Protein AF-A0A956U7N1-F1 (afdb_monomer_lite)

Sequence (116 aa):
MWNRDLQPDFLEKLISAACYLPMGFFIGVGYILFNGKGANNRFFRFNFFQSVILQISITVINMLSQSVVGIFMALMKPILAIMSVDVNMIDQAVMMTVNYFVQAITLLLVYGLIWA

Structure (mmCIF, N/CA/C/O backbone):
data_AF-A0A956U7N1-F1
#
_entry.id   AF-A0A956U7N1-F1
#
loop_
_atom_site.group_PDB
_atom_site.id
_atom_site.type_symbol
_atom_site.label_atom_id
_atom_site.label_alt_id
_atom_site.label_comp_id
_atom_site.label_asym_id
_atom_site.label_entity_id
_atom_site.label_seq_id
_atom_site.pdbx_PDB_ins_code
_atom_site.Cartn_x
_atom_site.Cartn_y
_atom_site.Cartn_z
_atom_site.occupancy
_atom_site.B_iso_or_equiv
_atom_site.auth_seq_id
_atom_site.auth_comp_id
_atom_site.auth_asym_id
_atom_site.auth_atom_id
_atom_site.pdbx_PDB_model_num
ATOM 1 N N . MET A 1 1 ? -12.686 0.314 39.856 1.00 40.75 1 MET A N 1
ATOM 2 C CA . MET A 1 1 ? -13.548 0.574 38.684 1.00 40.75 1 MET A CA 1
ATOM 3 C C . MET A 1 1 ? -12.795 0.121 37.448 1.00 40.75 1 MET A C 1
ATOM 5 O O . MET A 1 1 ? -11.770 0.704 37.127 1.00 40.75 1 MET A O 1
ATOM 9 N N . TRP A 1 2 ? -13.230 -0.977 36.832 1.00 41.03 2 TRP A N 1
ATOM 10 C CA . TRP A 1 2 ? -12.663 -1.477 35.580 1.00 41.03 2 TRP A CA 1
ATOM 11 C C . TRP A 1 2 ? -13.125 -0.529 34.468 1.00 41.03 2 TRP A C 1
ATOM 13 O O . TRP A 1 2 ? -14.326 -0.412 34.225 1.00 41.03 2 TRP A O 1
ATOM 23 N N . ASN A 1 3 ? -12.195 0.227 33.883 1.00 44.91 3 ASN A N 1
ATOM 24 C CA . ASN A 1 3 ? -12.483 1.217 32.846 1.00 44.91 3 ASN A CA 1
ATOM 25 C C . ASN A 1 3 ? -13.194 0.545 31.665 1.00 44.91 3 ASN A C 1
ATOM 27 O O . ASN A 1 3 ? -12.608 -0.302 30.990 1.00 44.91 3 ASN A O 1
ATOM 31 N N . ARG A 1 4 ? -14.434 0.962 31.385 1.00 48.75 4 ARG A N 1
ATOM 32 C CA . ARG A 1 4 ? -15.154 0.603 30.151 1.00 48.75 4 ARG A CA 1
ATOM 33 C C . ARG A 1 4 ? -14.459 1.142 28.888 1.00 48.75 4 ARG A C 1
ATOM 35 O O . ARG A 1 4 ? -14.773 0.692 27.799 1.00 48.75 4 ARG A O 1
ATOM 42 N N . ASP A 1 5 ? -13.451 2.002 29.047 1.00 53.97 5 ASP A N 1
ATOM 43 C CA . ASP A 1 5 ? -12.631 2.569 27.967 1.00 53.97 5 ASP A CA 1
ATOM 44 C C . ASP A 1 5 ? -11.555 1.618 27.399 1.00 53.97 5 ASP A C 1
ATOM 46 O O . ASP A 1 5 ? -10.836 1.990 26.474 1.00 53.97 5 ASP A O 1
ATOM 50 N N . LEU A 1 6 ? -11.378 0.417 27.968 1.00 54.38 6 LEU A N 1
ATOM 51 C CA . LEU A 1 6 ? -10.307 -0.520 27.579 1.00 54.38 6 LEU A CA 1
ATOM 52 C C . LEU A 1 6 ? -10.761 -1.662 26.664 1.00 54.38 6 LEU A C 1
ATOM 54 O O . LEU A 1 6 ? -9.918 -2.270 26.008 1.00 54.38 6 LEU A O 1
ATOM 58 N N . GLN A 1 7 ? -12.057 -1.976 26.610 1.00 62.41 7 GLN A N 1
ATOM 59 C CA . GLN A 1 7 ? -12.559 -3.055 25.761 1.00 62.41 7 GLN A CA 1
ATOM 60 C C . GLN A 1 7 ? -13.268 -2.465 24.542 1.00 62.41 7 GLN A C 1
ATOM 62 O O . GLN A 1 7 ? -14.368 -1.940 24.691 1.00 62.41 7 GLN A O 1
ATOM 67 N N . PRO A 1 8 ? -12.649 -2.525 23.347 1.00 66.06 8 PRO A N 1
ATOM 68 C CA . PRO A 1 8 ? -13.302 -2.072 22.131 1.00 66.06 8 PRO A CA 1
ATOM 69 C C . PRO A 1 8 ? -14.551 -2.895 21.865 1.00 66.06 8 PRO A C 1
ATOM 71 O O . PRO A 1 8 ? -14.516 -4.132 21.906 1.00 66.06 8 PRO A O 1
ATOM 74 N N . ASP A 1 9 ? -15.637 -2.182 21.587 1.00 77.94 9 ASP A N 1
ATOM 75 C CA . ASP A 1 9 ? -16.906 -2.788 21.222 1.00 77.94 9 ASP A CA 1
ATOM 76 C C . ASP A 1 9 ? -16.755 -3.545 19.892 1.00 77.94 9 ASP A C 1
ATOM 78 O O . ASP A 1 9 ? -15.843 -3.278 19.100 1.00 77.94 9 ASP A O 1
ATOM 82 N N . PHE A 1 10 ? -17.628 -4.513 19.619 1.00 80.12 10 PHE A N 1
ATOM 83 C CA . PHE A 1 10 ? -17.531 -5.311 18.390 1.00 80.12 10 PHE A CA 1
ATOM 84 C C . PHE A 1 10 ? -17.555 -4.423 17.136 1.00 80.12 10 PHE A C 1
ATOM 86 O O . PHE A 1 10 ? -16.783 -4.642 16.200 1.00 80.12 10 PHE A O 1
ATOM 93 N N . LEU A 1 11 ? -18.373 -3.367 17.164 1.00 79.38 11 LEU A N 1
ATOM 94 C CA . LEU A 1 11 ? -18.445 -2.363 16.109 1.00 79.38 11 LEU A CA 1
ATOM 95 C C . LEU A 1 11 ? -17.095 -1.653 15.900 1.00 79.38 11 LEU A C 1
ATOM 97 O O . LEU A 1 11 ? -16.653 -1.497 14.766 1.00 79.38 11 LEU A O 1
ATOM 101 N N . GLU A 1 12 ? -16.395 -1.283 16.974 1.00 76.81 12 GLU A N 1
ATOM 102 C CA . GLU A 1 12 ? -15.084 -0.628 16.888 1.00 76.81 12 GLU A CA 1
ATOM 103 C C . GLU A 1 12 ? -14.018 -1.549 16.311 1.00 76.81 12 GLU A C 1
ATOM 105 O O . GLU A 1 12 ? -13.183 -1.099 15.528 1.00 76.81 12 GLU A O 1
ATOM 110 N N . LYS A 1 13 ? -14.056 -2.842 16.647 1.00 77.88 13 LYS A N 1
ATOM 111 C CA . LYS A 1 13 ? -13.159 -3.841 16.052 1.00 77.88 13 LYS A CA 1
ATOM 112 C C . LYS A 1 13 ? -13.418 -3.999 14.559 1.00 77.88 13 LYS A C 1
ATOM 114 O O . LYS A 1 13 ? -12.472 -3.999 13.776 1.00 77.88 13 LYS A O 1
ATOM 119 N N . LEU A 1 14 ? -14.687 -4.089 14.165 1.00 80.94 14 LEU A N 1
ATOM 120 C CA . LEU A 1 14 ? -15.083 -4.255 12.769 1.00 80.94 14 LEU A CA 1
ATOM 121 C C . LEU A 1 14 ? -14.697 -3.036 11.923 1.00 80.94 14 LEU A C 1
ATOM 123 O O . LEU A 1 14 ? -14.145 -3.185 10.837 1.00 80.94 14 LEU A O 1
ATOM 127 N N . ILE A 1 15 ? -14.919 -1.830 12.446 1.00 82.94 15 ILE A N 1
ATOM 128 C CA . ILE A 1 15 ? -14.560 -0.586 11.760 1.00 82.94 15 ILE A CA 1
ATOM 129 C C . ILE A 1 15 ? -13.039 -0.412 11.721 1.00 82.94 15 ILE A C 1
ATOM 131 O O . ILE A 1 15 ? -12.505 -0.043 10.681 1.00 82.94 15 ILE A O 1
ATOM 135 N N . SER A 1 16 ? -12.324 -0.756 12.797 1.00 78.56 16 SER A N 1
ATOM 136 C CA . SER A 1 16 ? -10.853 -0.761 12.804 1.00 78.56 16 SER A CA 1
ATOM 137 C C . SER A 1 16 ? -10.280 -1.698 11.739 1.00 78.56 16 SER A C 1
ATOM 139 O O . SER A 1 16 ? -9.340 -1.324 11.048 1.00 78.56 16 SER A O 1
ATOM 141 N N . ALA A 1 17 ? -10.864 -2.887 11.556 1.00 78.81 17 ALA A N 1
ATOM 142 C CA . ALA A 1 17 ? -10.477 -3.801 10.482 1.00 78.81 17 ALA A CA 1
ATOM 143 C C . ALA A 1 17 ? -10.827 -3.233 9.095 1.00 78.81 17 ALA A C 1
ATOM 145 O O . ALA A 1 17 ? -10.030 -3.328 8.163 1.00 78.81 17 ALA A O 1
ATOM 146 N N . ALA A 1 18 ? -11.989 -2.585 8.964 1.00 82.88 18 ALA A N 1
ATOM 147 C CA . ALA A 1 18 ? -12.406 -1.945 7.722 1.00 82.88 18 ALA A CA 1
ATOM 148 C C . ALA A 1 18 ? -11.481 -0.789 7.306 1.00 82.88 18 ALA A C 1
ATOM 150 O O . ALA A 1 18 ? -11.342 -0.546 6.108 1.00 82.88 18 ALA A O 1
ATOM 151 N N . CYS A 1 19 ? -10.799 -0.123 8.249 1.00 83.19 19 CYS A N 1
ATOM 152 C CA . CYS A 1 19 ? -9.824 0.932 7.955 1.00 83.19 19 CYS A CA 1
ATOM 153 C C . CYS A 1 19 ? -8.651 0.458 7.075 1.00 83.19 19 CYS A C 1
ATOM 155 O O . CYS A 1 19 ? -8.085 1.268 6.348 1.00 83.19 19 CYS A O 1
ATOM 157 N N . TYR A 1 20 ? -8.327 -0.840 7.068 1.00 76.19 20 TYR A N 1
ATOM 158 C CA . TYR A 1 20 ? -7.263 -1.408 6.227 1.00 76.19 20 TYR A CA 1
ATOM 159 C C . TYR A 1 20 ? -7.681 -1.655 4.767 1.00 76.19 20 TYR A C 1
ATOM 161 O O . TYR A 1 20 ? -6.841 -1.997 3.935 1.00 76.19 20 TYR A O 1
ATOM 169 N N . LEU A 1 21 ? -8.965 -1.502 4.429 1.00 79.75 21 LEU A N 1
ATOM 170 C CA . LEU A 1 21 ? -9.455 -1.677 3.060 1.00 79.75 21 LEU A CA 1
ATOM 171 C C . LEU A 1 21 ? -9.124 -0.453 2.177 1.00 79.75 21 LEU A C 1
ATOM 173 O O . LEU A 1 21 ? -8.884 0.639 2.695 1.00 79.75 21 LEU A O 1
ATOM 177 N N . PRO A 1 22 ? -9.181 -0.572 0.833 1.00 70.62 22 PRO A N 1
ATOM 178 C CA . PRO A 1 22 ? -8.895 0.541 -0.085 1.00 70.62 22 PRO A CA 1
ATOM 179 C C . PRO A 1 22 ? -9.747 1.804 0.145 1.00 70.62 22 PRO A C 1
ATOM 181 O O . PRO A 1 22 ? -9.291 2.906 -0.128 1.00 70.62 22 PRO A O 1
ATOM 184 N N . MET A 1 23 ? -10.959 1.655 0.693 1.00 74.62 23 MET A N 1
ATOM 185 C CA . MET A 1 23 ? -11.853 2.762 1.086 1.00 74.62 23 MET A CA 1
ATOM 186 C C . MET A 1 23 ? -11.938 2.946 2.611 1.00 74.62 23 MET A C 1
ATOM 188 O O . MET A 1 23 ? -12.767 3.704 3.113 1.00 74.62 23 MET A O 1
ATOM 192 N N . GLY A 1 24 ? -11.083 2.247 3.358 1.00 78.62 24 GLY A N 1
ATOM 193 C CA . GLY A 1 24 ? -11.089 2.185 4.813 1.00 78.62 24 GLY A CA 1
ATOM 194 C C . GLY A 1 24 ? -10.855 3.531 5.486 1.00 78.62 24 GLY A C 1
ATOM 195 O O . GLY A 1 24 ? -11.470 3.810 6.514 1.00 78.62 24 GLY A O 1
ATOM 196 N N . PHE A 1 25 ? -10.073 4.415 4.862 1.00 79.75 25 PHE A N 1
ATOM 197 C CA . PHE A 1 25 ? -9.897 5.789 5.325 1.00 79.75 25 PHE A CA 1
ATOM 198 C C . PHE A 1 25 ? -11.233 6.533 5.457 1.00 79.75 25 PHE A C 1
ATOM 200 O O . PHE A 1 25 ? -11.520 7.109 6.504 1.00 79.75 25 PHE A O 1
ATOM 207 N N . PHE A 1 26 ? -12.088 6.477 4.431 1.00 83.62 26 PHE A N 1
ATOM 208 C CA . PHE A 1 26 ? -13.390 7.152 4.450 1.00 83.62 26 PHE A CA 1
ATOM 209 C C . PHE A 1 26 ? -14.346 6.528 5.466 1.00 83.62 26 PHE A C 1
ATOM 211 O O . PHE A 1 26 ? -15.120 7.245 6.096 1.00 83.62 26 PHE A O 1
ATOM 218 N N . ILE A 1 27 ? -14.262 5.211 5.665 1.00 83.94 27 ILE A N 1
ATOM 219 C CA . ILE A 1 27 ? -15.041 4.495 6.682 1.00 83.94 27 ILE A CA 1
ATOM 220 C C . ILE A 1 27 ? -14.612 4.942 8.088 1.00 83.94 27 ILE A C 1
ATOM 222 O O . ILE A 1 27 ? -15.462 5.275 8.914 1.00 83.94 27 ILE A O 1
ATOM 226 N N . GLY A 1 28 ? -13.304 5.024 8.345 1.00 81.00 28 GLY A N 1
ATOM 227 C CA . GLY A 1 28 ? -12.753 5.498 9.614 1.00 81.00 28 GLY A CA 1
ATOM 228 C C . GLY A 1 28 ? -13.069 6.970 9.890 1.00 81.00 28 GLY A C 1
ATOM 229 O O . GLY A 1 28 ? -13.492 7.314 10.992 1.00 81.00 28 GLY A O 1
ATOM 230 N N . VAL A 1 29 ? -12.950 7.841 8.883 1.00 83.12 29 VAL A N 1
ATOM 231 C CA . VAL A 1 29 ? -13.334 9.260 8.992 1.00 83.12 29 VAL A CA 1
ATOM 232 C C . VAL A 1 29 ? -14.837 9.404 9.221 1.00 83.12 29 VAL A C 1
ATOM 234 O O . VAL A 1 29 ? -15.247 10.158 10.101 1.00 83.12 29 VAL A O 1
ATOM 237 N N . GLY A 1 30 ? -15.663 8.650 8.491 1.00 83.75 30 GLY A N 1
ATOM 238 C CA . GLY A 1 30 ? -17.108 8.609 8.697 1.00 83.75 30 GLY A CA 1
ATOM 239 C C . GLY A 1 30 ? -17.455 8.222 10.133 1.00 83.75 30 GLY A C 1
ATOM 240 O O . GLY A 1 30 ? -18.215 8.928 10.790 1.00 83.75 30 GLY A O 1
ATOM 241 N N . TYR A 1 31 ? -16.827 7.171 10.665 1.00 81.75 31 TYR A N 1
ATOM 242 C CA . TYR A 1 31 ? -17.008 6.754 12.056 1.00 81.75 31 TYR A CA 1
ATOM 243 C C . TYR A 1 31 ? -16.678 7.870 13.060 1.00 81.75 31 TYR A C 1
ATOM 245 O O . TYR A 1 31 ? -17.453 8.113 13.985 1.00 81.75 31 TYR A O 1
ATOM 253 N N . ILE A 1 32 ? -15.572 8.595 12.855 1.00 82.06 32 ILE A N 1
ATOM 254 C CA . ILE A 1 32 ? -15.176 9.727 13.709 1.00 82.06 32 ILE A CA 1
ATOM 255 C C . ILE A 1 32 ? -16.210 10.862 13.649 1.00 82.06 32 ILE A C 1
ATOM 257 O O . ILE A 1 32 ? -16.545 11.444 14.681 1.00 82.06 32 ILE A O 1
ATOM 261 N N . LEU A 1 33 ? -16.722 11.176 12.456 1.00 82.06 33 LEU A N 1
ATOM 262 C CA . LEU A 1 33 ? -17.704 12.243 12.259 1.00 82.06 33 LEU A CA 1
ATOM 263 C C . LEU A 1 33 ? -19.069 11.896 12.873 1.00 82.06 33 LEU A C 1
ATOM 265 O O . LEU A 1 33 ? -19.678 12.758 13.502 1.00 82.06 33 LEU A O 1
ATOM 269 N N . PHE A 1 34 ? -19.531 10.648 12.734 1.00 82.56 34 PHE A N 1
ATOM 270 C CA . PHE A 1 34 ? -20.842 10.216 13.235 1.00 82.56 34 PHE A CA 1
ATOM 271 C C . PHE A 1 34 ? -20.870 9.959 14.748 1.00 82.56 34 PHE A C 1
ATOM 273 O O . PHE A 1 34 ? -21.866 10.290 15.386 1.00 82.56 34 PHE A O 1
ATOM 280 N N . ASN A 1 35 ? -19.797 9.428 15.348 1.00 74.25 35 ASN A N 1
ATOM 281 C CA . ASN A 1 35 ? -19.744 9.187 16.800 1.00 74.25 35 ASN A CA 1
ATOM 282 C C . ASN A 1 35 ? -19.209 10.379 17.620 1.00 74.25 35 ASN A C 1
ATOM 284 O O . ASN A 1 35 ? -19.218 10.347 18.856 1.00 74.25 35 ASN A O 1
ATOM 288 N N . GLY A 1 36 ? -18.766 11.456 16.963 1.00 65.12 36 GLY A N 1
ATOM 289 C CA . GLY A 1 36 ? -18.319 12.689 17.612 1.00 65.12 36 GLY A CA 1
ATOM 290 C C . GLY A 1 36 ? -17.141 12.498 18.582 1.00 65.12 36 GLY A C 1
ATOM 291 O O . GLY A 1 36 ? -16.377 11.535 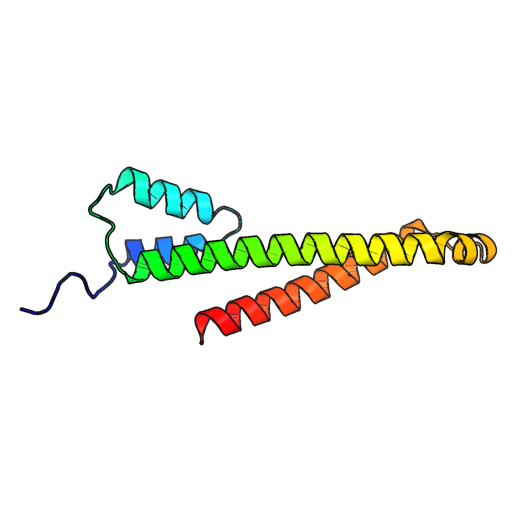18.507 1.00 65.12 36 GLY A O 1
ATOM 292 N N . LYS A 1 37 ? -16.988 13.420 19.549 1.00 58.81 37 LYS A N 1
ATOM 293 C CA . LYS A 1 37 ? -15.900 13.412 20.559 1.00 58.81 37 LYS A CA 1
ATOM 294 C C . LYS A 1 37 ? -15.872 12.154 21.459 1.00 58.81 37 LYS A C 1
ATOM 296 O O . LYS A 1 37 ? -14.919 11.994 22.221 1.00 58.81 37 LYS A O 1
ATOM 301 N N . GLY A 1 38 ? -16.888 11.286 21.376 1.00 55.31 38 GLY A N 1
ATOM 302 C CA . GLY A 1 38 ? -17.041 10.062 22.167 1.00 55.31 38 GLY A CA 1
ATOM 303 C C . GLY A 1 38 ? -16.326 8.823 21.612 1.00 55.31 38 GLY A C 1
ATOM 304 O O . GLY A 1 38 ? -16.059 7.910 22.387 1.00 55.31 38 GLY A O 1
ATOM 305 N N . ALA A 1 39 ? -15.928 8.798 20.331 1.00 57.75 39 ALA A N 1
ATOM 306 C CA . ALA A 1 39 ? -15.141 7.709 19.718 1.00 57.75 39 ALA A C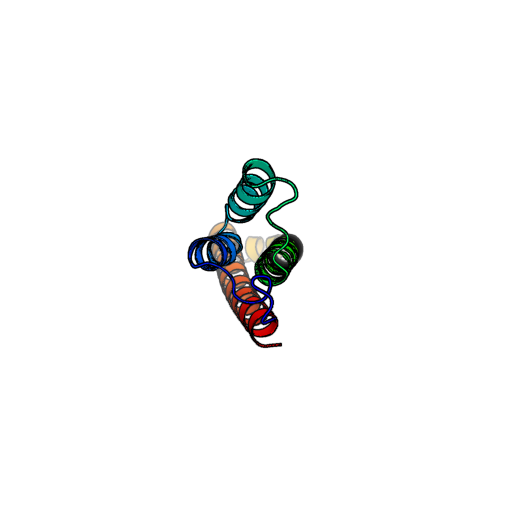A 1
ATOM 307 C C . ALA A 1 39 ? -13.653 7.759 20.135 1.00 57.75 39 ALA A C 1
ATOM 309 O O . ALA A 1 39 ? -12.726 7.821 19.323 1.00 57.75 39 ALA A O 1
ATOM 310 N N . ASN A 1 40 ? -13.415 7.834 21.443 1.00 58.78 40 ASN A N 1
ATOM 311 C CA . ASN A 1 40 ? -12.121 8.100 22.065 1.00 58.78 40 ASN A CA 1
ATOM 312 C C . ASN A 1 40 ? -11.372 6.807 22.432 1.00 58.78 40 ASN A C 1
ATOM 314 O O . ASN A 1 40 ? -10.401 6.854 23.190 1.00 58.78 40 ASN A O 1
ATOM 318 N N . ASN A 1 41 ? -11.805 5.651 21.915 1.00 72.62 41 ASN A N 1
ATOM 319 C CA . ASN A 1 41 ? -11.124 4.398 22.193 1.00 72.62 41 ASN A CA 1
ATOM 320 C C . ASN A 1 41 ? -9.733 4.397 21.543 1.00 72.62 41 ASN A C 1
ATOM 322 O O . ASN A 1 41 ? -9.575 4.594 20.332 1.00 72.62 41 ASN A O 1
ATOM 326 N N . ARG A 1 42 ? -8.706 4.170 22.368 1.00 75.62 42 ARG A N 1
ATOM 327 C CA . ARG A 1 42 ? -7.303 4.123 21.935 1.00 75.62 42 ARG A CA 1
ATOM 328 C C . ARG A 1 42 ? -7.077 3.036 20.886 1.00 75.62 42 ARG A C 1
ATOM 330 O O . ARG A 1 42 ? -6.272 3.247 19.986 1.00 75.62 42 ARG A O 1
ATOM 337 N N . PHE A 1 43 ? -7.820 1.929 20.966 1.00 79.81 43 PHE A N 1
ATOM 338 C CA . PHE A 1 43 ? -7.732 0.827 20.008 1.00 79.81 43 PHE A CA 1
ATOM 339 C C . PHE A 1 43 ? -8.091 1.269 18.585 1.00 79.81 43 PHE A C 1
ATOM 341 O O . PHE A 1 43 ? -7.305 1.065 17.662 1.00 79.81 43 PHE A O 1
ATOM 348 N N . PHE A 1 44 ? -9.243 1.924 18.410 1.00 81.25 44 PHE A N 1
ATOM 349 C CA . PHE A 1 44 ? -9.674 2.402 17.096 1.00 81.25 44 PHE A CA 1
ATOM 350 C C . PHE A 1 44 ? -8.687 3.425 16.527 1.00 81.25 44 PHE A C 1
ATOM 352 O O . PHE A 1 44 ? -8.280 3.319 15.374 1.00 81.25 44 PHE A O 1
ATOM 359 N N . ARG A 1 45 ? -8.242 4.383 17.351 1.00 79.31 45 ARG A N 1
ATOM 360 C CA . ARG A 1 45 ? -7.289 5.416 16.919 1.00 79.31 45 ARG A CA 1
ATOM 361 C C . ARG A 1 45 ? -5.966 4.827 16.452 1.00 79.31 45 ARG A C 1
ATOM 363 O O . ARG A 1 45 ? -5.462 5.253 15.422 1.00 79.31 45 ARG A O 1
ATOM 370 N N . PHE A 1 46 ? -5.430 3.853 17.183 1.00 82.38 46 PHE A N 1
ATOM 371 C CA . PHE A 1 46 ? -4.195 3.173 16.807 1.00 82.38 46 PHE A CA 1
ATOM 372 C C . PHE A 1 46 ? -4.325 2.494 15.436 1.00 82.38 46 PHE A C 1
ATOM 374 O O . PHE A 1 46 ? -3.552 2.803 14.534 1.00 82.38 46 PHE A O 1
ATOM 381 N N . ASN A 1 47 ? -5.360 1.669 15.244 1.00 82.00 47 ASN A N 1
ATOM 382 C CA . ASN A 1 47 ? -5.599 0.976 13.973 1.00 82.00 47 ASN A CA 1
ATOM 383 C C . ASN A 1 47 ? -5.881 1.955 12.823 1.00 82.00 47 ASN A C 1
ATOM 385 O O . ASN A 1 47 ? -5.393 1.770 11.711 1.00 82.00 47 ASN A O 1
ATOM 389 N N . PHE A 1 48 ? -6.625 3.033 13.087 1.00 83.12 48 PHE A N 1
ATOM 390 C CA . PHE A 1 48 ? -6.873 4.076 12.100 1.00 83.12 48 PHE A CA 1
ATOM 391 C C . PHE A 1 48 ? -5.565 4.751 11.670 1.00 83.12 48 PHE A C 1
ATOM 393 O O . PHE A 1 48 ? -5.248 4.739 10.484 1.00 83.12 48 PHE A O 1
ATOM 400 N N . PHE A 1 49 ? -4.752 5.268 12.597 1.00 82.94 49 PHE A N 1
ATOM 401 C CA . PHE A 1 49 ? -3.475 5.899 12.241 1.00 82.94 49 PHE A CA 1
ATOM 402 C C . PHE A 1 49 ? -2.513 4.930 11.552 1.00 82.94 49 PHE A C 1
ATOM 404 O O . PHE A 1 49 ? -1.867 5.311 10.577 1.00 82.94 49 PHE A O 1
ATOM 411 N N . GLN A 1 50 ? -2.459 3.676 12.001 1.00 82.69 50 GLN A N 1
ATOM 412 C CA . GLN A 1 50 ? -1.660 2.641 11.358 1.00 82.69 50 GLN A CA 1
ATOM 413 C C . GLN A 1 50 ? -2.116 2.394 9.915 1.00 82.69 50 GLN A C 1
ATOM 415 O O . GLN A 1 50 ? -1.276 2.333 9.020 1.00 82.69 50 GLN A O 1
ATOM 420 N N . SER A 1 51 ? -3.427 2.318 9.664 1.00 82.38 51 SER A N 1
ATOM 421 C CA . SER A 1 51 ? -3.966 2.169 8.307 1.00 82.38 51 SER A CA 1
ATOM 422 C C . SER A 1 51 ? -3.631 3.366 7.409 1.00 82.38 51 SER A C 1
ATOM 424 O O . SER A 1 51 ? -3.264 3.173 6.253 1.00 82.38 51 SER A O 1
ATOM 426 N N . VAL A 1 52 ? -3.653 4.594 7.945 1.00 82.88 52 VAL A N 1
ATOM 427 C CA . VAL A 1 52 ? -3.272 5.805 7.198 1.00 82.88 52 VAL A CA 1
ATOM 428 C C . VAL A 1 52 ? -1.793 5.782 6.833 1.00 82.88 52 VAL A C 1
ATOM 430 O O . VAL A 1 52 ? -1.446 5.999 5.673 1.00 82.88 52 VAL A O 1
ATOM 433 N N . ILE A 1 53 ? -0.920 5.499 7.804 1.00 83.69 53 ILE A N 1
ATOM 434 C CA . ILE A 1 53 ? 0.527 5.402 7.572 1.00 83.69 53 ILE A CA 1
ATOM 435 C C . ILE A 1 53 ? 0.804 4.346 6.506 1.00 83.69 53 ILE A C 1
ATOM 437 O O . ILE A 1 53 ? 1.531 4.614 5.554 1.00 83.69 53 ILE A O 1
ATOM 441 N N . LEU A 1 54 ? 0.161 3.184 6.616 1.00 81.69 54 LEU A N 1
ATOM 442 C CA . LEU A 1 54 ? 0.285 2.113 5.642 1.00 81.69 54 LEU A CA 1
ATOM 443 C C . LEU A 1 54 ? -0.119 2.571 4.235 1.00 81.69 54 LEU A C 1
ATOM 445 O O . LEU A 1 54 ? 0.616 2.346 3.278 1.00 81.69 54 LEU A O 1
ATOM 449 N N . GLN A 1 55 ? -1.264 3.235 4.094 1.00 80.12 55 GLN A N 1
ATOM 450 C CA . GLN A 1 55 ? -1.783 3.662 2.795 1.00 80.12 55 GLN A CA 1
ATOM 451 C C . GLN A 1 55 ? -0.884 4.728 2.143 1.00 80.12 55 GLN A C 1
ATOM 453 O O . GLN A 1 55 ? -0.647 4.689 0.931 1.00 80.12 55 GLN A O 1
ATOM 458 N N . ILE A 1 56 ? -0.305 5.624 2.951 1.00 83.56 56 ILE A N 1
ATOM 459 C CA . ILE A 1 56 ? 0.720 6.579 2.507 1.00 83.56 56 ILE A CA 1
ATOM 460 C C . ILE A 1 56 ? 1.981 5.836 2.059 1.00 83.56 56 ILE A C 1
ATOM 462 O O . ILE A 1 56 ? 2.463 6.080 0.954 1.00 83.56 56 ILE A O 1
ATOM 466 N N . SER A 1 57 ? 2.497 4.902 2.864 1.00 81.69 57 SER A N 1
ATOM 467 C CA . SER A 1 57 ? 3.683 4.111 2.520 1.00 81.69 57 SER A CA 1
ATOM 468 C C . SER A 1 57 ? 3.490 3.331 1.220 1.00 81.69 57 SER A C 1
ATOM 470 O O . SER A 1 57 ? 4.362 3.372 0.358 1.00 81.69 57 SER A O 1
ATOM 472 N N . ILE A 1 58 ? 2.334 2.690 1.032 1.00 79.44 58 ILE A N 1
ATOM 473 C CA . ILE A 1 58 ? 1.988 1.974 -0.205 1.00 79.44 58 ILE A CA 1
ATOM 474 C C . ILE A 1 58 ? 2.001 2.922 -1.400 1.00 79.44 58 ILE A C 1
ATOM 476 O O . ILE A 1 58 ? 2.580 2.605 -2.437 1.00 79.44 58 ILE A O 1
ATOM 480 N N . THR A 1 59 ? 1.386 4.096 -1.260 1.00 82.12 59 THR A N 1
ATOM 481 C CA . THR A 1 59 ? 1.339 5.094 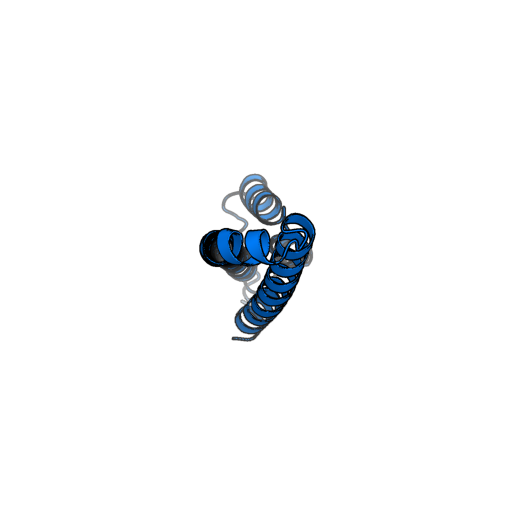-2.335 1.00 82.12 59 THR A CA 1
ATOM 482 C C . THR A 1 59 ? 2.745 5.550 -2.717 1.00 82.12 59 THR A C 1
ATOM 484 O O . THR A 1 59 ? 3.090 5.547 -3.897 1.00 82.12 59 THR A O 1
ATOM 487 N N . VAL A 1 60 ? 3.583 5.869 -1.727 1.00 83.00 60 VAL A N 1
ATOM 488 C CA . VAL A 1 60 ? 4.976 6.280 -1.950 1.00 83.00 60 VAL A CA 1
ATOM 489 C C . VAL A 1 60 ? 5.775 5.170 -2.633 1.00 83.00 60 VAL A C 1
ATOM 491 O O . VAL A 1 60 ? 6.463 5.439 -3.615 1.00 83.00 60 VAL A O 1
ATOM 494 N N . ILE A 1 61 ? 5.657 3.923 -2.168 1.00 82.38 61 ILE A N 1
ATOM 495 C CA . ILE A 1 61 ? 6.346 2.780 -2.781 1.00 82.38 61 ILE A CA 1
ATOM 496 C C . ILE A 1 61 ? 5.887 2.600 -4.232 1.00 82.38 61 ILE A C 1
ATOM 498 O O . ILE A 1 61 ? 6.732 2.507 -5.113 1.00 82.38 61 ILE A O 1
ATOM 502 N N . ASN A 1 62 ? 4.581 2.634 -4.510 1.00 80.38 62 ASN A N 1
ATOM 503 C CA . ASN A 1 62 ? 4.057 2.505 -5.873 1.00 80.38 62 ASN A CA 1
ATOM 504 C C . ASN A 1 62 ? 4.589 3.606 -6.804 1.00 80.38 62 ASN A C 1
ATOM 506 O O . ASN A 1 62 ? 5.001 3.310 -7.926 1.00 80.38 62 ASN A O 1
ATOM 510 N N . MET A 1 63 ? 4.629 4.863 -6.345 1.00 82.50 63 MET A N 1
ATOM 511 C CA . MET A 1 63 ? 5.173 5.980 -7.129 1.00 82.50 63 MET A CA 1
ATOM 512 C C . MET A 1 63 ? 6.672 5.805 -7.411 1.00 82.50 63 MET A C 1
ATOM 514 O O . MET A 1 63 ? 7.124 6.031 -8.537 1.00 82.50 63 MET A O 1
ATOM 518 N N . LEU A 1 64 ? 7.444 5.367 -6.411 1.00 82.19 64 LEU A N 1
ATOM 519 C CA . LEU A 1 64 ? 8.875 5.096 -6.567 1.00 82.19 64 LEU A CA 1
ATOM 520 C C . LEU A 1 64 ? 9.113 3.928 -7.528 1.00 82.19 64 LEU A C 1
ATOM 522 O O . LEU A 1 64 ? 9.928 4.040 -8.440 1.00 82.19 64 LEU A O 1
ATOM 526 N N . SER A 1 65 ? 8.364 2.839 -7.379 1.00 80.12 65 SER A N 1
ATOM 527 C CA . SER A 1 65 ? 8.456 1.662 -8.239 1.00 80.12 65 SER A CA 1
ATOM 528 C C . SER A 1 65 ? 8.129 1.983 -9.696 1.00 80.12 65 SER A C 1
ATOM 530 O O . SER A 1 65 ? 8.892 1.600 -10.580 1.00 80.12 65 SER A O 1
ATOM 532 N N . GLN A 1 66 ? 7.063 2.745 -9.959 1.00 82.31 66 GLN A N 1
ATOM 533 C CA . GLN A 1 66 ? 6.729 3.194 -11.316 1.00 82.31 66 GLN A CA 1
ATOM 534 C C . GLN A 1 66 ? 7.818 4.095 -11.910 1.00 82.31 66 GLN A C 1
ATOM 536 O O . GLN A 1 66 ? 8.159 3.954 -13.083 1.00 82.31 66 GLN A O 1
ATOM 541 N N . SER A 1 67 ? 8.412 4.977 -11.103 1.00 83.00 67 SER A N 1
ATOM 542 C CA . SER A 1 67 ? 9.508 5.844 -11.553 1.00 83.00 67 SER A CA 1
ATOM 543 C C . SER A 1 67 ? 10.754 5.035 -11.931 1.00 83.00 67 SER A C 1
ATOM 545 O O . SER A 1 67 ? 11.350 5.271 -12.980 1.00 83.00 67 SER A O 1
ATOM 547 N N . VAL A 1 68 ? 11.126 4.044 -11.115 1.00 82.75 68 VAL A N 1
ATOM 548 C CA . VAL A 1 68 ? 12.272 3.159 -11.385 1.00 82.75 68 VAL A CA 1
ATOM 549 C C . VAL A 1 68 ? 12.042 2.335 -12.653 1.00 82.75 68 VAL A C 1
ATOM 551 O O . VAL A 1 68 ? 12.931 2.275 -13.503 1.00 82.75 68 VAL A O 1
ATOM 554 N N . VAL A 1 69 ? 10.850 1.751 -12.818 1.00 83.38 69 VAL A N 1
ATOM 555 C CA . VAL A 1 69 ? 10.485 1.013 -14.038 1.00 83.38 69 VAL A CA 1
ATOM 556 C C . VAL A 1 69 ? 10.531 1.923 -15.261 1.00 83.38 69 VAL A C 1
ATOM 558 O O . VAL A 1 69 ? 1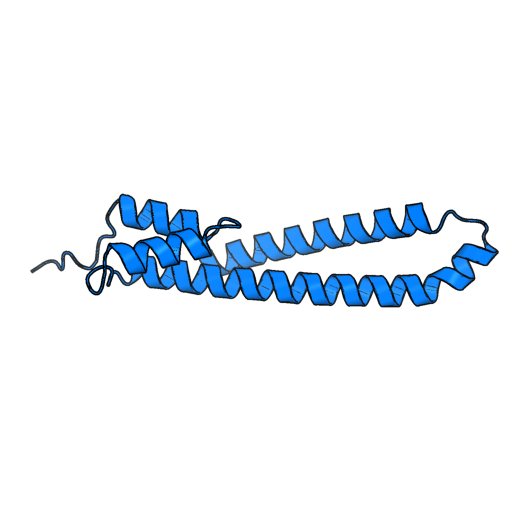1.125 1.551 -16.268 1.00 83.38 69 VAL A O 1
ATOM 561 N N . GLY A 1 70 ? 9.981 3.136 -15.167 1.00 84.44 70 GLY A N 1
ATOM 562 C CA . GLY A 1 70 ? 9.992 4.105 -16.261 1.00 84.44 70 GLY A CA 1
ATOM 563 C C . GLY A 1 70 ? 11.406 4.489 -16.701 1.00 84.44 70 GLY A C 1
ATOM 564 O O . GLY A 1 70 ? 11.689 4.509 -17.899 1.00 84.44 70 GLY A O 1
ATOM 565 N N . ILE A 1 71 ? 12.317 4.726 -15.751 1.00 85.94 71 ILE A N 1
ATOM 566 C CA . ILE A 1 71 ? 13.730 5.008 -16.049 1.00 85.94 71 ILE A CA 1
ATOM 567 C C . ILE A 1 71 ? 14.391 3.792 -16.709 1.00 85.94 71 ILE A C 1
ATOM 569 O O . ILE A 1 71 ? 15.051 3.934 -17.738 1.00 85.94 71 ILE A O 1
ATOM 573 N N . PHE A 1 72 ? 14.189 2.593 -16.159 1.00 84.88 72 PHE A N 1
ATOM 574 C CA . PHE A 1 72 ? 14.752 1.363 -16.714 1.00 84.88 72 PHE A CA 1
ATOM 575 C C . PHE A 1 72 ? 14.270 1.109 -18.151 1.00 84.88 72 PHE A C 1
ATOM 577 O O . PHE A 1 72 ? 15.077 0.866 -19.049 1.00 84.88 72 PHE A O 1
ATOM 584 N N . MET A 1 73 ? 12.969 1.252 -18.404 1.00 83.81 73 MET A N 1
ATOM 585 C CA . MET A 1 73 ? 12.377 1.081 -19.732 1.00 83.81 73 MET A CA 1
ATOM 586 C C . MET A 1 73 ? 12.810 2.170 -20.715 1.00 83.81 73 MET A C 1
ATOM 588 O O . MET A 1 73 ? 13.014 1.879 -21.893 1.00 83.81 73 MET A O 1
ATOM 592 N N . ALA A 1 74 ? 13.013 3.408 -20.255 1.00 85.31 74 ALA A N 1
ATOM 593 C CA . ALA A 1 74 ? 13.554 4.482 -21.086 1.00 85.31 74 ALA A CA 1
ATOM 594 C C . ALA A 1 74 ? 14.985 4.180 -21.557 1.00 85.31 74 ALA A C 1
ATOM 596 O O . ALA A 1 74 ? 15.311 4.431 -22.717 1.00 85.31 74 ALA A O 1
ATOM 597 N N . LEU A 1 75 ? 15.814 3.588 -20.692 1.00 86.31 75 LEU A N 1
ATOM 598 C CA . LEU A 1 75 ? 17.175 3.167 -21.035 1.00 86.31 75 LEU A CA 1
ATOM 599 C C . LEU A 1 75 ? 17.200 1.913 -21.922 1.00 86.31 75 LEU A C 1
ATOM 601 O O . LEU A 1 75 ? 18.094 1.772 -22.754 1.00 86.31 75 LEU A O 1
ATOM 605 N N . MET A 1 76 ? 16.224 1.012 -21.773 1.00 85.00 76 MET A N 1
ATOM 606 C CA . MET A 1 76 ? 16.156 -0.236 -22.542 1.00 85.00 76 MET A CA 1
ATOM 607 C C . MET A 1 76 ? 15.488 -0.102 -23.906 1.00 85.00 76 MET A C 1
ATOM 609 O O . MET A 1 76 ? 15.841 -0.838 -24.828 1.00 85.00 76 MET A O 1
ATOM 613 N N . LYS A 1 77 ? 14.588 0.869 -24.080 1.00 83.69 77 LYS A N 1
ATOM 614 C CA . LYS A 1 77 ? 13.874 1.124 -25.340 1.00 83.69 77 LYS A CA 1
ATOM 615 C C . LYS A 1 77 ? 14.768 1.161 -26.591 1.00 83.69 77 LYS A C 1
ATOM 617 O O . LYS A 1 77 ? 14.413 0.492 -27.559 1.00 83.69 77 LYS A O 1
ATOM 622 N N . PRO A 1 78 ? 15.914 1.870 -26.607 1.00 84.25 78 PRO A N 1
ATOM 623 C CA . PRO A 1 78 ? 16.787 1.921 -27.780 1.00 84.25 78 PRO A CA 1
ATOM 624 C C . PRO A 1 78 ? 17.385 0.556 -28.137 1.00 84.25 78 PRO A C 1
ATOM 626 O O . PRO A 1 78 ? 17.479 0.214 -29.311 1.00 84.25 78 PRO A O 1
ATOM 629 N N . ILE A 1 79 ? 17.756 -0.243 -27.132 1.00 85.19 79 ILE A N 1
ATOM 630 C CA . ILE A 1 79 ? 18.355 -1.570 -27.331 1.00 85.19 79 ILE A CA 1
ATOM 631 C C . ILE A 1 79 ? 17.297 -2.560 -27.822 1.00 85.19 79 ILE A C 1
ATOM 633 O O . ILE A 1 79 ? 17.516 -3.281 -28.794 1.00 85.19 79 ILE A O 1
ATOM 637 N N . LEU A 1 80 ? 16.118 -2.549 -27.197 1.00 83.44 80 LEU A N 1
ATOM 638 C CA . LEU A 1 80 ? 14.997 -3.412 -27.574 1.00 83.44 80 LEU A CA 1
ATOM 639 C C . LEU A 1 80 ? 14.481 -3.112 -28.989 1.00 83.44 80 LEU A C 1
ATOM 641 O O . LEU A 1 80 ? 14.125 -4.039 -29.717 1.00 83.44 80 LEU A O 1
ATOM 645 N N . ALA A 1 81 ? 14.510 -1.841 -29.404 1.00 79.62 81 ALA A N 1
ATOM 646 C CA . ALA A 1 81 ? 14.161 -1.432 -30.762 1.00 79.62 81 ALA A CA 1
ATOM 647 C C . ALA A 1 81 ? 15.124 -2.008 -31.816 1.00 79.62 81 ALA A C 1
ATOM 649 O O . ALA A 1 81 ? 14.679 -2.446 -32.874 1.00 79.62 81 ALA A O 1
ATOM 650 N N . ILE A 1 82 ? 16.428 -2.072 -31.520 1.00 85.38 82 ILE A N 1
ATOM 651 C CA . ILE A 1 82 ? 17.429 -2.681 -32.415 1.00 85.38 82 ILE A CA 1
ATOM 652 C C . ILE A 1 82 ? 17.211 -4.196 -32.531 1.00 85.38 82 ILE A C 1
ATOM 654 O O . ILE A 1 82 ? 17.397 -4.775 -33.599 1.00 85.38 82 ILE A O 1
ATOM 658 N N . MET A 1 83 ? 16.768 -4.843 -31.451 1.00 84.88 83 MET A N 1
ATOM 659 C CA . MET A 1 83 ? 16.515 -6.286 -31.413 1.00 84.88 83 MET A CA 1
ATOM 660 C C . MET A 1 83 ? 15.169 -6.705 -32.030 1.00 84.88 83 MET A C 1
ATOM 662 O O . MET A 1 83 ? 14.863 -7.894 -32.042 1.00 84.88 83 MET A O 1
ATOM 666 N N . SER A 1 84 ? 14.371 -5.765 -32.560 1.00 81.94 84 SER A N 1
ATOM 667 C CA . SER A 1 84 ? 13.028 -6.026 -33.118 1.00 81.94 84 SER A CA 1
ATOM 668 C C . SER A 1 84 ? 12.072 -6.7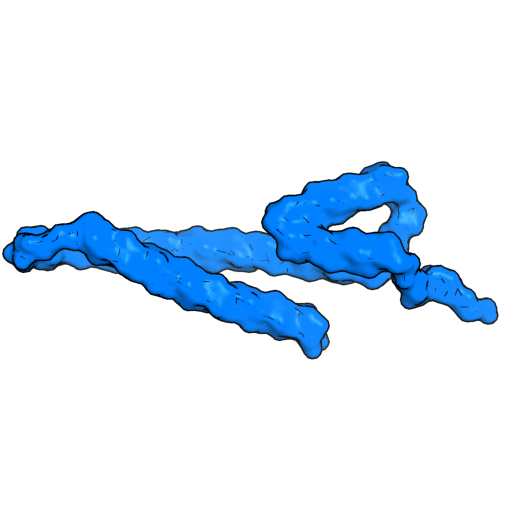22 -32.136 1.00 81.94 84 SER A C 1
ATOM 670 O O . SER A 1 84 ? 11.184 -7.470 -32.543 1.00 81.94 84 SER A O 1
ATOM 672 N N . VAL A 1 85 ? 12.259 -6.497 -30.834 1.00 80.31 85 VAL A N 1
ATOM 673 C CA . VAL A 1 85 ? 11.410 -7.073 -29.786 1.00 80.31 85 VAL A CA 1
ATOM 674 C C . VAL A 1 85 ? 10.222 -6.149 -29.530 1.00 80.31 85 VAL A C 1
ATOM 676 O O . VAL A 1 85 ? 10.379 -4.928 -29.512 1.00 80.31 85 VAL A O 1
ATOM 679 N N . ASP A 1 86 ? 9.036 -6.719 -29.301 1.00 82.88 86 ASP A N 1
ATOM 680 C CA . ASP A 1 86 ? 7.859 -5.934 -28.927 1.00 82.88 86 ASP A CA 1
ATOM 681 C C . ASP A 1 86 ? 8.046 -5.315 -27.533 1.00 82.88 86 ASP A C 1
ATOM 683 O O . ASP A 1 86 ? 7.903 -5.958 -26.489 1.00 82.88 86 ASP A O 1
ATOM 687 N N . VAL A 1 87 ? 8.382 -4.028 -27.537 1.00 78.94 87 VAL A N 1
ATOM 688 C CA . VAL A 1 87 ? 8.630 -3.223 -26.340 1.00 78.94 87 VAL A CA 1
ATOM 689 C C . VAL A 1 87 ? 7.391 -3.156 -25.444 1.00 78.94 87 VAL A C 1
ATOM 691 O O . VAL A 1 87 ? 7.537 -3.070 -24.226 1.00 78.94 87 VAL A O 1
ATOM 694 N N . ASN A 1 88 ? 6.183 -3.239 -26.010 1.00 81.38 88 ASN A N 1
AT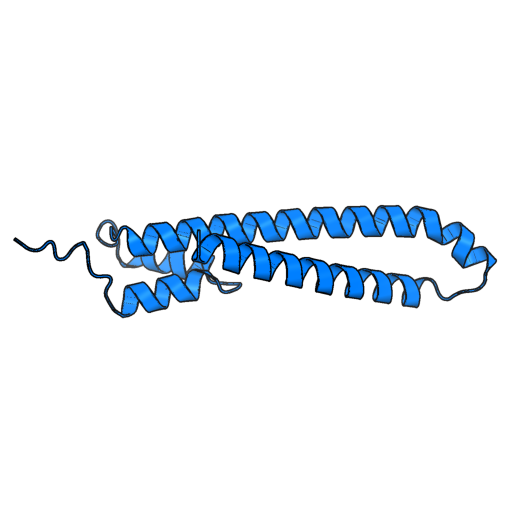OM 695 C CA . ASN A 1 88 ? 4.944 -3.128 -25.240 1.00 81.38 88 ASN A CA 1
ATOM 696 C C . ASN A 1 88 ? 4.693 -4.376 -24.386 1.00 81.38 88 ASN A C 1
ATOM 698 O O . ASN A 1 88 ? 4.246 -4.258 -23.245 1.00 81.38 88 ASN A O 1
ATOM 702 N N . MET A 1 89 ? 5.024 -5.567 -24.899 1.00 82.12 89 MET A N 1
ATOM 703 C CA . MET A 1 89 ? 4.955 -6.803 -24.112 1.00 82.12 89 MET A CA 1
ATOM 704 C C . MET A 1 89 ? 5.945 -6.790 -22.943 1.00 82.12 89 MET A C 1
ATOM 706 O O . MET A 1 89 ? 5.599 -7.211 -21.839 1.00 82.12 89 MET A O 1
ATOM 710 N N . ILE A 1 90 ? 7.165 -6.290 -23.166 1.00 81.75 90 ILE A N 1
ATOM 711 C CA . ILE A 1 90 ? 8.180 -6.190 -22.108 1.00 81.75 90 ILE A CA 1
ATOM 712 C C . ILE A 1 90 ? 7.744 -5.192 -21.035 1.00 81.75 90 ILE A C 1
ATOM 714 O O . ILE A 1 90 ? 7.835 -5.506 -19.850 1.00 81.75 90 ILE A O 1
ATOM 718 N N . ASP A 1 91 ? 7.229 -4.028 -21.431 1.00 80.44 91 ASP A N 1
ATOM 719 C CA . ASP A 1 91 ? 6.756 -3.001 -20.498 1.00 80.44 91 ASP A CA 1
ATOM 720 C C . ASP A 1 91 ? 5.665 -3.546 -19.563 1.00 80.44 91 ASP A C 1
ATOM 722 O O . ASP A 1 91 ? 5.747 -3.415 -18.339 1.00 80.44 91 ASP A O 1
ATOM 726 N N . GLN A 1 92 ? 4.691 -4.274 -20.122 1.00 82.44 92 GLN A N 1
ATOM 727 C CA . GLN A 1 92 ? 3.637 -4.923 -19.341 1.00 82.44 92 GLN A CA 1
ATOM 728 C C . GLN A 1 92 ? 4.183 -5.998 -18.392 1.00 82.44 92 GLN A C 1
ATOM 730 O O . GLN A 1 92 ? 3.788 -6.041 -17.224 1.00 82.44 92 GLN A O 1
ATOM 735 N N . ALA A 1 93 ? 5.108 -6.844 -18.853 1.00 82.81 93 ALA A N 1
ATOM 736 C CA . ALA A 1 93 ? 5.699 -7.898 -18.030 1.00 82.81 93 ALA A CA 1
ATOM 737 C C . ALA A 1 93 ? 6.521 -7.333 -16.856 1.00 82.81 93 ALA A C 1
ATOM 739 O O . ALA A 1 93 ? 6.423 -7.827 -15.727 1.00 82.81 93 ALA A O 1
ATOM 740 N N . VAL A 1 94 ? 7.293 -6.269 -17.098 1.00 81.81 94 VAL A N 1
ATOM 741 C CA . VAL A 1 94 ? 8.074 -5.576 -16.063 1.00 81.81 94 VAL A CA 1
ATOM 742 C C . VAL A 1 94 ? 7.139 -4.917 -15.050 1.00 81.81 94 VAL A C 1
ATOM 744 O O . VAL A 1 94 ? 7.301 -5.124 -13.846 1.00 81.81 94 VAL A O 1
ATOM 747 N N . MET A 1 95 ? 6.110 -4.204 -15.516 1.00 81.88 95 MET A N 1
ATOM 748 C CA . MET A 1 95 ? 5.109 -3.573 -14.650 1.00 81.88 95 MET A CA 1
ATOM 749 C C . MET A 1 95 ? 4.358 -4.590 -13.783 1.00 81.88 95 MET A C 1
ATOM 751 O O . MET A 1 95 ? 4.182 -4.364 -12.586 1.00 81.88 95 MET A O 1
ATOM 755 N N . MET A 1 96 ? 3.950 -5.733 -14.344 1.00 82.50 96 MET A N 1
ATOM 756 C CA . MET A 1 96 ? 3.306 -6.802 -13.573 1.00 82.50 96 MET A CA 1
ATOM 757 C C . MET A 1 96 ? 4.240 -7.376 -12.508 1.00 82.50 96 MET A C 1
ATOM 759 O O . MET A 1 96 ? 3.844 -7.499 -11.351 1.00 82.50 96 MET A O 1
ATOM 763 N N . THR A 1 97 ? 5.485 -7.687 -12.875 1.00 82.06 97 THR A N 1
ATOM 764 C CA . THR A 1 97 ? 6.473 -8.263 -11.951 1.00 82.06 97 THR A CA 1
ATOM 765 C C . THR A 1 97 ? 6.739 -7.328 -10.773 1.00 82.06 97 THR A C 1
ATOM 767 O O . THR A 1 97 ? 6.723 -7.754 -9.617 1.00 82.06 97 THR A O 1
ATOM 770 N N . VAL A 1 98 ? 6.919 -6.035 -11.051 1.00 80.75 98 VAL A N 1
ATOM 771 C CA . VAL A 1 98 ? 7.139 -5.023 -10.015 1.00 80.75 98 VAL A CA 1
ATOM 772 C C . VAL A 1 98 ? 5.903 -4.847 -9.142 1.00 80.75 98 VAL A C 1
ATOM 774 O O . VAL A 1 98 ? 6.039 -4.824 -7.922 1.00 80.75 98 VAL A O 1
ATOM 777 N N . ASN A 1 99 ? 4.700 -4.812 -9.720 1.00 79.12 99 ASN A N 1
ATOM 778 C CA . ASN A 1 99 ? 3.464 -4.736 -8.939 1.00 79.12 99 ASN A CA 1
ATOM 779 C C . ASN A 1 99 ? 3.306 -5.927 -7.983 1.00 79.12 99 ASN A C 1
ATOM 781 O O . ASN A 1 99 ? 2.972 -5.719 -6.817 1.00 79.12 99 ASN A O 1
ATOM 785 N N . TYR A 1 100 ? 3.587 -7.157 -8.424 1.00 81.75 100 TYR A N 1
ATOM 786 C CA . TYR A 1 100 ? 3.531 -8.330 -7.544 1.00 81.75 100 TYR A CA 1
ATOM 787 C C . TYR A 1 100 ? 4.570 -8.268 -6.422 1.00 81.75 100 TYR A C 1
ATOM 789 O O . TYR A 1 100 ? 4.258 -8.576 -5.271 1.00 81.75 100 TYR A O 1
ATOM 797 N N . PHE A 1 101 ? 5.791 -7.828 -6.729 1.00 79.62 101 PHE A N 1
ATOM 798 C CA . PHE A 1 101 ? 6.852 -7.696 -5.732 1.00 79.62 101 PHE A CA 1
ATOM 799 C C . PHE A 1 101 ? 6.525 -6.619 -4.688 1.00 79.62 101 PHE A C 1
ATOM 801 O O . PHE A 1 101 ? 6.661 -6.843 -3.484 1.00 79.62 101 PHE A O 1
ATOM 808 N N . VAL A 1 102 ? 6.011 -5.473 -5.136 1.00 76.06 102 VAL A N 1
ATOM 809 C CA . VAL A 1 102 ? 5.563 -4.380 -4.266 1.00 76.06 102 VAL A CA 1
ATOM 810 C C . VAL A 1 102 ? 4.375 -4.805 -3.410 1.00 76.06 102 VAL A C 1
ATOM 812 O O . VAL A 1 102 ? 4.356 -4.498 -2.219 1.00 76.06 102 VAL A O 1
ATOM 815 N N . GLN A 1 103 ? 3.413 -5.550 -3.960 1.00 73.31 103 GLN A N 1
ATOM 816 C CA . GLN A 1 103 ? 2.303 -6.104 -3.180 1.00 73.31 103 GLN A CA 1
ATOM 817 C C . GLN A 1 103 ? 2.790 -7.077 -2.101 1.00 73.31 103 GLN A C 1
ATOM 819 O O . GLN A 1 103 ? 2.320 -7.004 -0.968 1.00 73.31 103 GLN A O 1
ATOM 824 N N . ALA A 1 104 ? 3.761 -7.941 -2.403 1.00 76.06 104 ALA A N 1
ATOM 825 C CA . ALA A 1 104 ? 4.333 -8.858 -1.420 1.00 76.06 104 ALA A CA 1
ATOM 826 C C . ALA A 1 104 ? 5.060 -8.114 -0.284 1.00 76.06 104 ALA A C 1
ATOM 828 O O . ALA A 1 104 ? 4.817 -8.398 0.890 1.00 76.06 104 ALA A O 1
ATOM 829 N N . ILE A 1 105 ? 5.889 -7.113 -0.610 1.00 75.44 105 ILE A N 1
ATOM 830 C CA . ILE A 1 105 ? 6.545 -6.248 0.389 1.00 75.44 105 ILE A CA 1
ATOM 831 C C . ILE A 1 105 ? 5.508 -5.485 1.212 1.00 75.44 105 ILE A C 1
ATOM 833 O O . ILE A 1 105 ? 5.635 -5.382 2.429 1.00 75.44 105 ILE A O 1
ATOM 837 N N . THR A 1 106 ? 4.466 -4.976 0.561 1.00 66.94 106 THR A N 1
ATOM 838 C CA . THR A 1 106 ? 3.361 -4.286 1.225 1.00 66.94 106 THR A CA 1
ATOM 839 C C . THR A 1 106 ? 2.680 -5.194 2.241 1.00 66.94 106 THR A C 1
ATOM 841 O O . THR A 1 106 ? 2.498 -4.790 3.383 1.00 66.94 106 THR A O 1
ATOM 844 N N . LEU A 1 107 ? 2.342 -6.430 1.866 1.00 70.94 107 LEU A N 1
ATOM 845 C CA . LEU A 1 107 ? 1.728 -7.400 2.774 1.00 70.94 107 LEU A CA 1
ATOM 846 C C . LEU A 1 107 ? 2.651 -7.749 3.949 1.00 70.94 107 LEU A C 1
ATOM 848 O O . LEU A 1 107 ? 2.179 -7.866 5.078 1.00 70.94 107 LEU A O 1
ATOM 852 N N . LEU A 1 108 ? 3.962 -7.849 3.713 1.00 77.06 108 LEU A N 1
ATOM 853 C CA . LEU A 1 108 ? 4.957 -8.045 4.772 1.00 77.06 108 LEU A CA 1
ATOM 854 C C . LEU A 1 108 ? 5.065 -6.833 5.707 1.00 77.06 108 LEU A C 1
ATOM 856 O O . LEU A 1 108 ? 5.194 -7.016 6.913 1.00 77.06 108 LEU A O 1
ATOM 860 N N . LEU A 1 109 ? 4.965 -5.608 5.185 1.00 70.19 109 LEU A N 1
ATOM 861 C CA . LEU A 1 109 ? 4.919 -4.379 5.984 1.00 70.19 109 LEU A CA 1
ATOM 862 C C . LEU A 1 109 ? 3.636 -4.284 6.812 1.00 70.19 109 LEU A C 1
ATOM 864 O O . LEU A 1 109 ? 3.704 -3.945 7.990 1.00 70.19 109 LEU A O 1
ATOM 868 N N . VAL A 1 110 ? 2.481 -4.614 6.222 1.00 64.50 110 VAL A N 1
ATOM 869 C CA . VAL A 1 110 ? 1.198 -4.719 6.937 1.00 64.50 110 VAL A CA 1
ATOM 870 C C . VAL A 1 110 ? 1.333 -5.700 8.090 1.00 64.50 110 VAL A C 1
ATOM 872 O O . VAL A 1 110 ? 1.000 -5.367 9.223 1.00 64.50 110 VAL A O 1
ATOM 875 N N . TYR A 1 111 ? 1.849 -6.895 7.804 1.00 68.56 111 TYR A N 1
ATOM 876 C CA . TYR A 1 111 ? 2.069 -7.923 8.808 1.00 68.56 111 TYR A CA 1
ATOM 877 C C . TYR A 1 111 ? 3.027 -7.426 9.900 1.00 68.56 111 TYR A C 1
ATOM 879 O O . TYR A 1 111 ? 2.688 -7.472 11.077 1.00 68.56 111 TYR A O 1
ATOM 887 N N . GLY A 1 112 ? 4.176 -6.862 9.525 1.00 67.50 112 GLY A N 1
ATOM 888 C CA . GLY A 1 112 ? 5.144 -6.304 10.468 1.00 67.50 112 GLY A CA 1
ATOM 889 C C . GLY A 1 112 ? 4.549 -5.223 11.370 1.00 67.50 112 GLY A C 1
ATOM 890 O O . GLY A 1 112 ? 4.793 -5.243 12.564 1.00 67.50 112 GLY A O 1
ATOM 891 N N . LEU A 1 113 ? 3.713 -4.328 10.840 1.00 64.00 113 LEU A N 1
ATOM 892 C CA . LEU A 1 113 ? 3.060 -3.271 11.621 1.00 64.00 113 LEU A CA 1
ATOM 893 C C . LEU A 1 113 ? 1.931 -3.781 12.528 1.00 64.00 113 LEU A C 1
ATOM 895 O O . LEU A 1 113 ? 1.601 -3.119 13.503 1.00 64.00 113 LEU A O 1
ATOM 899 N N . ILE A 1 114 ? 1.287 -4.903 12.196 1.00 61.69 114 ILE A N 1
ATOM 900 C CA . ILE A 1 114 ? 0.241 -5.513 13.036 1.00 61.69 114 ILE A CA 1
ATOM 901 C C . ILE A 1 114 ? 0.857 -6.297 14.206 1.00 61.69 114 ILE A C 1
ATOM 903 O O . ILE A 1 114 ? 0.234 -6.396 15.261 1.00 61.69 114 ILE A O 1
ATOM 907 N N . TRP A 1 115 ? 2.056 -6.855 14.019 1.00 56.50 115 TRP A N 1
ATOM 908 C CA . TRP A 1 115 ? 2.720 -7.733 14.990 1.00 56.50 115 TRP A CA 1
ATOM 909 C C . TRP A 1 115 ? 3.916 -7.099 15.729 1.00 56.50 115 TRP A C 1
ATOM 911 O O . TRP A 1 115 ? 4.482 -7.763 16.599 1.00 56.50 115 TRP A O 1
ATOM 921 N N . ALA A 1 116 ? 4.307 -5.865 15.393 1.00 50.38 116 ALA A N 1
ATOM 922 C CA . ALA A 1 116 ? 5.312 -5.066 16.112 1.00 50.38 116 ALA A CA 1
ATOM 923 C C . ALA A 1 116 ? 4.682 -4.244 17.244 1.00 50.38 116 ALA A C 1
ATOM 925 O O . ALA A 1 116 ? 5.345 -4.122 18.298 1.00 50.38 116 ALA A O 1
#

Radius of gyration: 20.9 Å; chains: 1; bounding box: 39×22×72 Å

Foldseek 3Di:
DPDPLADDDPVLVVLLVCLLDPCSLVSLVVVCVVCDPNVPRPSSVLSNVLSVVLVVVLVVLLVVLVVVLVVVLVVCVVVCVVVVHDSVVVSVVSNVVSVVVSVVVSVVVVVVSVVD

Secondary structure (DSSP, 8-state):
---GGGS--HHHHHHHHHTTSTTHHHHHHHHHHHHGGG---HHHHHHHHHHHHHHHHHHHHHHHHHHHHHHHHHHHHHHHHHTT--HHHHHHHHHHHHHHHHHHHHHHHHHHHHH-

pLDDT: mean 76.66, std 10.13, range [40.75, 86.31]